Protein AF-A0A146IHF4-F1 (afdb_monomer_lite)

Secondary structure (DSSP, 8-state):
----SS-EEEE-TT-EEEE-TT-EEEE-TT-EEEE----STT--

Foldseek 3Di:
DPQDAQAEEEEEAQEEAEHEHNYDYYYYHPYHYHYDYDPVPPPD

pLDDT: mean 81.72, std 17.73, range [35.59, 98.12]

Organism: P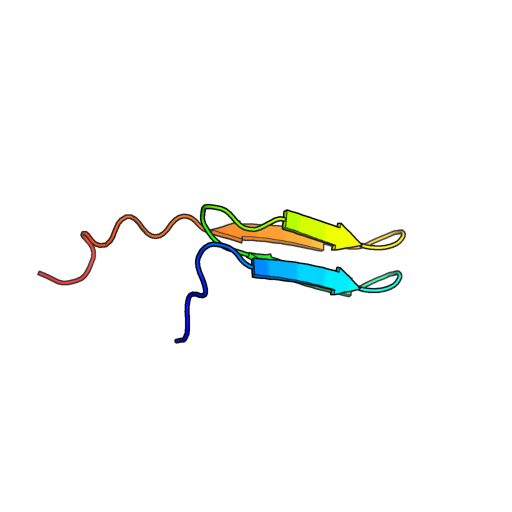seudomonas syringae (NCBI:txid317)

Structure (mmCIF, N/CA/C/O backbone):
data_AF-A0A146IHF4-F1
#
_entry.id   AF-A0A146IHF4-F1
#
loop_
_atom_site.group_PDB
_atom_site.id
_atom_site.type_symbol
_atom_site.label_atom_id
_atom_site.label_alt_id
_atom_site.label_comp_id
_atom_site.label_asym_id
_atom_site.label_entity_id
_atom_site.label_seq_id
_atom_site.pdbx_PDB_ins_code
_atom_site.Cartn_x
_atom_site.Cartn_y
_atom_site.Cartn_z
_atom_site.occupancy
_atom_site.B_iso_or_equiv
_atom_site.auth_seq_id
_atom_site.auth_comp_id
_atom_site.auth_asym_id
_atom_site.auth_atom_id
_atom_site.pdbx_PDB_model_num
ATOM 1 N N . PRO A 1 1 ? 2.082 -4.233 15.654 1.00 43.09 1 PRO A N 1
ATOM 2 C CA . PRO A 1 1 ? 1.700 -3.793 14.292 1.00 43.09 1 PRO A CA 1
ATOM 3 C C . PRO A 1 1 ? 0.929 -2.471 14.368 1.00 43.09 1 PRO A C 1
ATOM 5 O O . PRO A 1 1 ? -0.194 -2.452 14.857 1.00 43.09 1 PRO A O 1
ATOM 8 N N . LEU A 1 2 ? 1.564 -1.367 13.972 1.00 35.59 2 LEU A N 1
ATOM 9 C CA . LEU A 1 2 ? 0.905 -0.066 13.896 1.00 35.59 2 LEU A CA 1
ATOM 10 C C . LEU A 1 2 ? 0.086 -0.045 12.595 1.00 35.59 2 LEU A C 1
ATOM 12 O O . LEU A 1 2 ? 0.623 0.201 11.520 1.00 35.59 2 LEU A O 1
ATOM 16 N N . THR A 1 3 ? -1.192 -0.411 12.672 1.00 46.62 3 THR A N 1
ATOM 17 C CA . THR A 1 3 ? -2.148 -0.142 11.593 1.00 46.62 3 THR A CA 1
ATOM 18 C C . THR A 1 3 ? -2.511 1.329 11.724 1.00 46.62 3 THR A C 1
ATOM 20 O O . THR A 1 3 ? -3.341 1.683 12.555 1.00 46.62 3 THR A O 1
ATOM 23 N N . ALA A 1 4 ? -1.833 2.199 10.983 1.00 49.16 4 ALA A N 1
ATOM 24 C CA . ALA A 1 4 ? -2.255 3.585 10.891 1.00 49.16 4 ALA A CA 1
ATOM 25 C C . ALA A 1 4 ? -3.441 3.645 9.915 1.00 49.16 4 ALA A C 1
ATOM 27 O O . ALA A 1 4 ? -3.265 3.630 8.697 1.00 49.16 4 ALA A O 1
ATOM 28 N N . GLY A 1 5 ? -4.660 3.637 10.461 1.00 64.81 5 GLY A N 1
ATOM 29 C CA . GLY A 1 5 ? -5.820 4.165 9.739 1.00 64.81 5 GLY A CA 1
ATOM 30 C C . GLY A 1 5 ? -5.562 5.634 9.403 1.00 64.81 5 GLY A C 1
ATOM 31 O O . GLY A 1 5 ? -4.866 6.309 10.161 1.00 64.81 5 GLY A O 1
ATOM 32 N N . ASP A 1 6 ? -6.039 6.08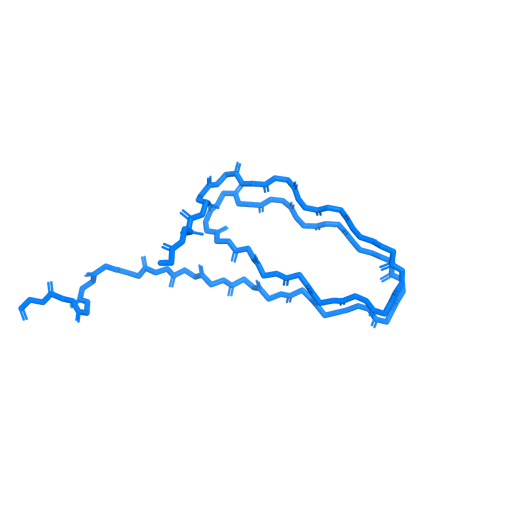9 8.246 1.00 77.50 6 ASP A N 1
ATOM 33 C CA . ASP A 1 6 ? -5.865 7.474 7.767 1.00 77.50 6 ASP A CA 1
ATOM 34 C C . ASP A 1 6 ? -4.409 7.915 7.502 1.00 77.50 6 ASP A C 1
ATOM 36 O O . ASP A 1 6 ? -3.958 8.972 7.942 1.00 77.50 6 ASP A O 1
ATOM 40 N N . SER A 1 7 ? -3.640 7.118 6.752 1.00 82.06 7 SER A N 1
ATOM 41 C CA . SER A 1 7 ? -2.275 7.490 6.337 1.00 8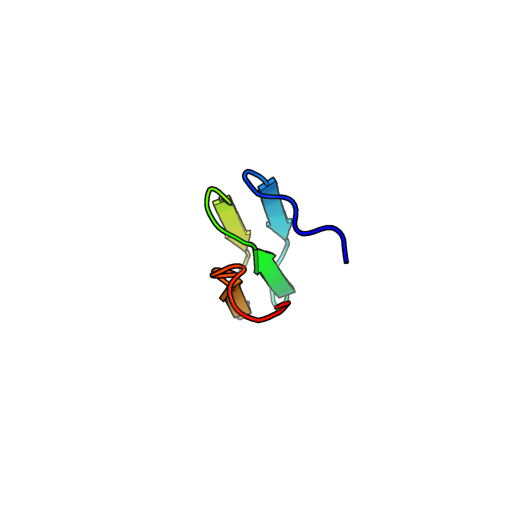2.06 7 SER A CA 1
ATOM 42 C C . SER A 1 7 ? -2.193 7.972 4.892 1.00 82.06 7 SER A C 1
ATOM 44 O O . SER A 1 7 ? -2.839 7.416 4.005 1.00 82.06 7 SER A O 1
ATOM 46 N N . VAL A 1 8 ? -1.317 8.947 4.634 1.00 91.75 8 VAL A N 1
ATOM 47 C CA . VAL A 1 8 ? -0.901 9.326 3.276 1.00 91.75 8 VAL A CA 1
ATOM 48 C C . VAL A 1 8 ? 0.471 8.722 3.005 1.00 91.75 8 VAL A C 1
ATOM 50 O O . VAL A 1 8 ? 1.450 9.071 3.663 1.00 91.75 8 VAL A O 1
ATOM 53 N N . LEU A 1 9 ? 0.543 7.804 2.043 1.00 91.06 9 LEU A N 1
ATOM 54 C CA . LEU A 1 9 ? 1.783 7.145 1.649 1.00 91.06 9 LEU A CA 1
ATOM 55 C C . LEU A 1 9 ? 2.096 7.465 0.185 1.00 91.06 9 LEU A C 1
ATOM 57 O O . LEU A 1 9 ? 1.310 7.138 -0.705 1.00 91.06 9 LEU A O 1
ATOM 61 N N . THR A 1 10 ? 3.270 8.047 -0.054 1.00 94.50 10 THR A N 1
ATOM 62 C CA . THR A 1 10 ? 3.768 8.359 -1.399 1.00 94.50 10 THR A CA 1
ATOM 63 C C . THR A 1 10 ? 5.113 7.682 -1.620 1.00 94.50 10 THR A C 1
ATOM 65 O O . THR A 1 10 ? 6.017 7.833 -0.800 1.00 94.50 10 THR A O 1
ATOM 68 N N . ALA A 1 11 ? 5.265 6.955 -2.726 1.00 93.56 11 ALA A N 1
ATOM 69 C CA . ALA A 1 11 ? 6.541 6.354 -3.113 1.00 93.56 11 ALA A CA 1
ATOM 70 C C . ALA A 1 11 ? 6.824 6.489 -4.617 1.00 93.56 11 ALA A C 1
ATOM 72 O O . ALA A 1 11 ? 5.938 6.793 -5.415 1.00 93.56 11 ALA A O 1
ATOM 73 N N . GLY A 1 12 ? 8.083 6.269 -5.000 1.00 96.19 12 GLY A N 1
ATOM 74 C CA . GLY A 1 12 ? 8.518 6.260 -6.398 1.00 96.19 12 GLY A CA 1
ATOM 75 C C . GLY A 1 12 ? 8.098 4.994 -7.157 1.00 96.19 12 GLY A C 1
ATOM 76 O O . GLY A 1 12 ? 7.293 4.199 -6.674 1.00 96.19 12 GLY A O 1
ATOM 77 N N . ALA A 1 13 ? 8.655 4.803 -8.355 1.00 97.31 13 ALA A N 1
ATOM 78 C CA . ALA A 1 13 ? 8.414 3.612 -9.173 1.00 97.31 13 ALA A CA 1
ATOM 79 C C . ALA A 1 13 ? 8.882 2.322 -8.474 1.00 97.31 13 ALA A C 1
ATOM 81 O O . ALA A 1 13 ? 9.785 2.359 -7.635 1.00 97.31 13 ALA A O 1
ATOM 82 N N . ARG A 1 14 ? 8.283 1.185 -8.848 1.00 97.25 14 ARG A N 1
ATOM 83 C CA . ARG A 1 14 ? 8.634 -0.160 -8.355 1.00 97.25 14 ARG A CA 1
ATOM 84 C C . ARG A 1 14 ? 8.562 -0.301 -6.834 1.00 97.25 14 ARG A C 1
ATOM 86 O O . ARG A 1 14 ? 9.378 -0.984 -6.214 1.00 97.25 14 ARG A O 1
ATOM 93 N N . SER A 1 15 ? 7.586 0.364 -6.222 1.00 96.06 15 SER A N 1
ATOM 94 C CA . SER A 1 15 ? 7.391 0.356 -4.773 1.00 96.06 15 SER A CA 1
ATOM 95 C C . SER A 1 15 ? 6.263 -0.579 -4.351 1.00 96.06 15 SER A C 1
ATOM 97 O O . SER A 1 15 ? 5.356 -0.897 -5.122 1.00 96.06 15 SER A O 1
ATOM 99 N N . LYS A 1 16 ? 6.284 -0.992 -3.080 1.00 96.50 16 LYS A N 1
ATOM 100 C CA . LYS A 1 16 ? 5.180 -1.725 -2.457 1.00 96.50 16 LYS A CA 1
ATOM 101 C C . LYS A 1 16 ? 4.657 -0.954 -1.255 1.00 96.50 16 LYS A C 1
ATOM 103 O O . LYS A 1 16 ? 5.360 -0.815 -0.258 1.00 96.50 16 LYS A O 1
ATOM 108 N N . LEU A 1 17 ? 3.415 -0.490 -1.344 1.00 93.25 17 LEU A N 1
ATOM 109 C CA . LEU A 1 17 ? 2.747 0.266 -0.285 1.00 93.25 17 LEU A CA 1
ATOM 110 C C . LEU A 1 17 ? 1.627 -0.573 0.320 1.00 93.25 17 LEU A C 1
ATOM 112 O O . LEU A 1 17 ? 0.890 -1.245 -0.401 1.00 93.25 17 LEU A O 1
ATOM 116 N N . ILE A 1 18 ? 1.510 -0.540 1.646 1.00 92.62 18 ILE A N 1
ATOM 117 C CA . ILE A 1 18 ? 0.468 -1.254 2.382 1.00 92.62 18 ILE A CA 1
ATOM 118 C C . ILE A 1 18 ? -0.266 -0.242 3.255 1.00 92.62 18 ILE A C 1
ATOM 120 O O . ILE A 1 18 ? 0.332 0.306 4.176 1.00 92.62 18 ILE A O 1
ATOM 124 N N . GLY A 1 19 ? -1.544 -0.015 2.960 1.00 88.69 19 GLY A N 1
ATOM 125 C CA . GLY A 1 19 ? -2.415 0.885 3.712 1.00 88.69 19 GLY A CA 1
ATOM 126 C C . GLY A 1 19 ? -3.651 0.177 4.258 1.00 88.69 19 GLY A C 1
ATOM 127 O O . GLY A 1 19 ? -3.968 -0.954 3.874 1.00 88.69 19 GLY A O 1
ATOM 128 N N . SER A 1 20 ? -4.343 0.852 5.165 1.00 88.00 20 SER A N 1
ATOM 129 C CA . SER A 1 20 ? -5.586 0.393 5.794 1.00 88.00 20 SER A CA 1
ATOM 130 C C . SER A 1 20 ? -6.745 1.344 5.498 1.00 88.00 20 SER A C 1
ATOM 132 O O . SER A 1 20 ? -6.598 2.263 4.693 1.00 88.00 20 SER A O 1
ATOM 134 N N . GLU A 1 21 ? -7.910 1.104 6.103 1.00 86.62 21 GLU A N 1
ATOM 135 C CA . GLU A 1 21 ? -9.075 1.987 5.979 1.00 86.62 21 GLU A CA 1
ATOM 136 C C . GLU A 1 21 ? -8.691 3.465 6.168 1.00 86.62 21 GLU A C 1
ATOM 138 O O . GLU A 1 21 ? -7.842 3.797 7.002 1.00 86.62 21 GLU A O 1
ATOM 143 N N . GLY A 1 22 ? -9.243 4.325 5.309 1.00 85.56 22 GLY A N 1
ATOM 144 C CA . GLY A 1 22 ? -8.960 5.764 5.298 1.00 85.56 22 GLY A CA 1
ATOM 145 C C . GLY A 1 22 ? -7.613 6.173 4.687 1.00 85.56 22 GLY A C 1
ATOM 146 O O . GLY A 1 22 ? -7.345 7.357 4.500 1.00 85.56 22 GLY A O 1
ATOM 147 N N . SER A 1 23 ? -6.749 5.223 4.317 1.00 88.44 23 SER A N 1
ATOM 148 C CA . SER A 1 23 ? -5.440 5.561 3.745 1.00 88.44 23 SER A CA 1
ATOM 149 C C . SER A 1 23 ? -5.532 6.011 2.283 1.00 88.44 23 SER A C 1
ATOM 151 O O . SER A 1 23 ? -6.264 5.431 1.482 1.00 88.44 23 SER A O 1
ATOM 153 N N . THR A 1 24 ? -4.703 6.988 1.915 1.00 91.75 24 THR A N 1
ATOM 154 C CA . THR A 1 24 ? -4.461 7.407 0.528 1.00 91.75 24 THR A CA 1
ATOM 155 C C . THR A 1 24 ? -3.061 6.968 0.102 1.00 91.75 24 THR A C 1
ATOM 157 O O . THR A 1 24 ? -2.072 7.289 0.761 1.00 91.75 24 THR A O 1
ATOM 160 N N . LEU A 1 25 ? -2.974 6.206 -0.991 1.00 92.94 25 LEU A N 1
ATOM 161 C CA . LEU A 1 25 ? -1.730 5.625 -1.493 1.00 92.94 25 LEU A CA 1
ATOM 162 C C . LEU A 1 25 ? -1.463 6.148 -2.903 1.00 92.94 25 LEU A C 1
ATOM 164 O O . LEU A 1 25 ? -2.293 5.968 -3.791 1.00 92.94 25 LEU A O 1
ATOM 168 N N . SER A 1 26 ? -0.277 6.713 -3.108 1.00 95.25 26 SER A N 1
ATOM 169 C CA . SER A 1 26 ? 0.198 7.188 -4.407 1.00 95.25 26 SER A CA 1
ATOM 170 C C . SER A 1 26 ? 1.570 6.590 -4.708 1.00 95.25 26 SER A C 1
ATOM 172 O O . SER A 1 26 ? 2.473 6.634 -3.872 1.00 95.25 26 SER A O 1
ATOM 174 N N . ALA A 1 27 ? 1.749 6.020 -5.899 1.00 95.62 27 ALA A N 1
ATOM 175 C CA . ALA A 1 27 ? 3.013 5.403 -6.296 1.00 95.62 27 ALA A CA 1
ATOM 176 C C . ALA A 1 27 ? 3.334 5.613 -7.771 1.00 95.62 27 ALA A C 1
ATOM 178 O O . ALA A 1 27 ? 2.434 5.825 -8.583 1.00 95.62 27 ALA A O 1
ATOM 179 N N . GLY A 1 28 ? 4.622 5.525 -8.102 1.00 95.94 28 GLY A N 1
ATOM 180 C CA . GLY A 1 28 ? 5.090 5.548 -9.485 1.00 95.94 28 GLY A CA 1
ATOM 181 C C . GLY A 1 28 ? 4.818 4.242 -10.238 1.00 95.94 28 GLY A C 1
ATOM 182 O O . GLY A 1 28 ? 4.277 3.283 -9.687 1.00 95.94 28 GLY A O 1
ATOM 183 N N . GLU A 1 29 ? 5.245 4.202 -11.500 1.00 98.12 29 GLU A N 1
ATOM 184 C CA . GLU A 1 29 ? 5.092 3.057 -12.409 1.00 98.12 29 GLU A CA 1
ATOM 185 C C . GLU A 1 29 ? 5.539 1.720 -11.790 1.00 98.12 29 GLU A C 1
ATOM 187 O O . GLU A 1 29 ? 6.473 1.679 -10.984 1.00 98.12 29 GLU A O 1
ATOM 192 N N . ASP A 1 30 ? 4.873 0.628 -12.184 1.00 97.69 30 ASP A N 1
ATOM 193 C CA . ASP A 1 30 ? 5.212 -0.748 -11.783 1.00 97.69 30 ASP A CA 1
ATOM 194 C C . ASP A 1 30 ? 5.191 -0.970 -10.256 1.00 97.69 30 ASP A C 1
ATOM 196 O O . ASP A 1 30 ? 5.924 -1.780 -9.690 1.00 97.69 30 ASP A O 1
ATOM 200 N N . SER A 1 31 ? 4.355 -0.207 -9.549 1.00 96.44 31 SER A N 1
ATOM 201 C CA . SER A 1 31 ? 4.181 -0.338 -8.104 1.00 96.44 31 SER A CA 1
ATOM 202 C C . SER A 1 31 ? 3.001 -1.233 -7.748 1.00 96.44 31 SER A C 1
ATOM 204 O O . SER A 1 31 ? 1.997 -1.306 -8.452 1.00 96.44 31 SER A O 1
ATOM 206 N N . THR A 1 32 ? 3.092 -1.874 -6.585 1.00 96.31 32 THR A N 1
ATOM 207 C CA . THR A 1 32 ? 2.001 -2.660 -6.004 1.00 96.31 32 THR A CA 1
ATOM 208 C C 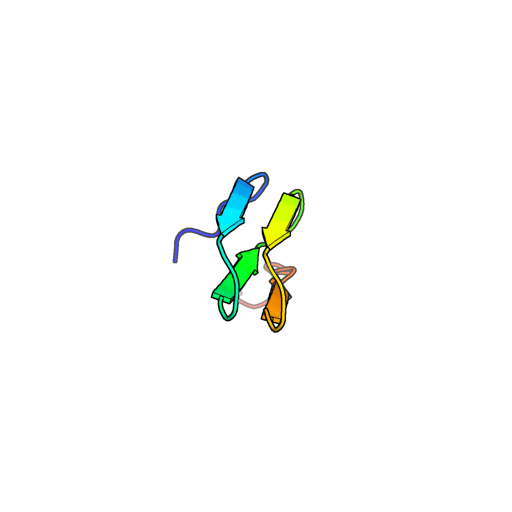. THR A 1 32 ? 1.403 -1.927 -4.807 1.00 96.31 32 THR A C 1
ATOM 210 O O . THR A 1 32 ? 2.072 -1.726 -3.790 1.00 96.31 32 THR A O 1
ATOM 213 N N . LEU A 1 33 ? 0.121 -1.572 -4.900 1.00 93.69 33 LEU A N 1
ATOM 214 C CA . LEU A 1 33 ? -0.653 -1.001 -3.797 1.00 93.69 33 LEU A CA 1
ATOM 215 C C . LEU A 1 33 ? -1.500 -2.096 -3.145 1.00 93.69 33 LEU A C 1
ATOM 217 O O . LEU A 1 33 ? -2.290 -2.755 -3.816 1.00 93.69 33 LEU A O 1
ATOM 221 N N . VAL A 1 34 ? -1.337 -2.301 -1.838 1.00 91.69 34 VAL A N 1
ATOM 222 C CA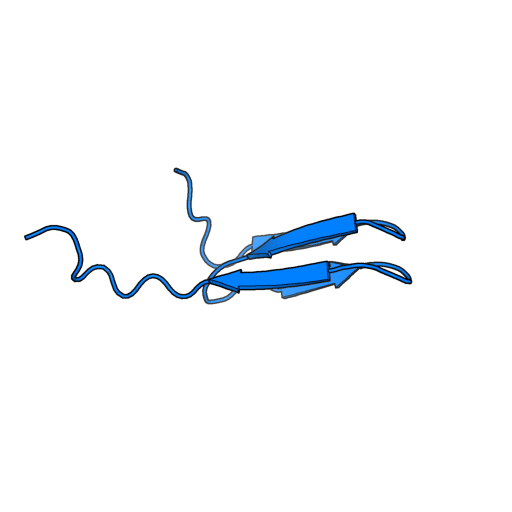 . VAL A 1 34 ? -2.089 -3.30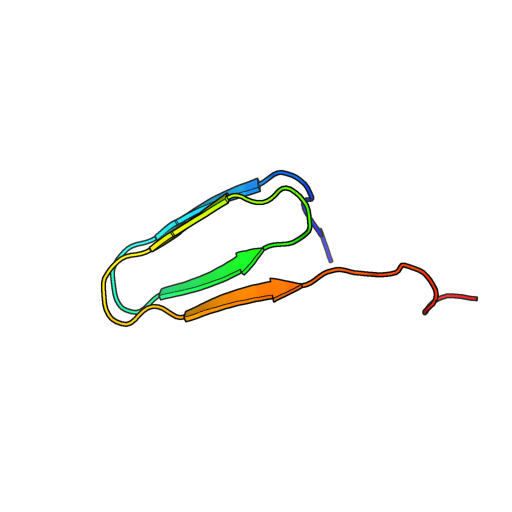4 -1.073 1.00 91.69 34 VAL A CA 1
ATOM 223 C C . VAL A 1 34 ? -2.933 -2.610 -0.014 1.00 91.69 34 VAL A C 1
ATOM 225 O O . VAL A 1 34 ? -2.403 -2.015 0.922 1.00 91.69 34 VAL A O 1
ATOM 228 N N . PHE A 1 35 ? -4.250 -2.752 -0.120 1.00 87.00 35 PHE A N 1
ATOM 229 C CA . PHE A 1 35 ? -5.192 -2.298 0.900 1.00 87.00 35 PHE A CA 1
ATOM 230 C C . PHE A 1 35 ? -5.588 -3.462 1.807 1.00 87.00 35 PHE A C 1
ATOM 232 O O . PHE A 1 35 ? -5.953 -4.537 1.327 1.00 87.00 35 PHE A O 1
ATOM 239 N N . ARG A 1 36 ? -5.510 -3.266 3.127 1.00 83.94 36 ARG A N 1
ATOM 240 C CA . ARG A 1 36 ? -5.970 -4.243 4.123 1.00 83.94 36 ARG A CA 1
ATOM 241 C C . ARG A 1 36 ? -6.971 -3.620 5.080 1.00 83.94 36 ARG A C 1
ATOM 243 O O . ARG A 1 36 ? -6.608 -2.788 5.907 1.00 83.94 36 ARG A O 1
ATOM 250 N N . LEU A 1 37 ? -8.204 -4.110 5.027 1.00 78.62 37 LEU A N 1
ATOM 251 C CA . LEU A 1 37 ? -9.211 -3.843 6.043 1.00 78.62 37 LEU A CA 1
ATOM 252 C C . LEU A 1 37 ? -9.094 -4.896 7.150 1.00 78.62 37 LEU A C 1
ATOM 254 O O . LEU A 1 37 ? -9.187 -6.097 6.890 1.00 78.62 37 LEU A O 1
ATOM 258 N N . TRP A 1 38 ? -8.855 -4.454 8.381 1.00 71.31 38 TRP A N 1
ATOM 259 C CA . TRP A 1 38 ? -8.874 -5.330 9.550 1.00 71.31 38 TRP A CA 1
ATOM 260 C C . TRP A 1 38 ? -10.262 -5.284 10.190 1.00 71.31 38 TRP A C 1
ATOM 262 O O . TRP A 1 38 ? -10.645 -4.267 10.745 1.00 71.31 38 TRP A O 1
ATOM 272 N N . ASP A 1 39 ? -10.995 -6.400 10.169 1.00 68.75 39 ASP A N 1
ATOM 273 C CA . ASP A 1 39 ? -12.340 -6.501 10.770 1.00 68.75 39 ASP A CA 1
ATOM 274 C C . ASP A 1 39 ? -12.314 -6.643 12.310 1.00 68.75 39 ASP A C 1
ATOM 276 O O . ASP A 1 39 ? -13.356 -6.753 12.941 1.00 68.75 39 ASP A O 1
ATOM 280 N N . GLY A 1 40 ? -11.142 -6.673 12.959 1.00 62.72 40 GLY A N 1
ATOM 281 C CA . GLY A 1 40 ? -11.007 -6.740 14.427 1.00 62.72 40 GLY A CA 1
ATOM 282 C C . GLY A 1 40 ? -11.539 -8.021 15.101 1.00 62.72 40 GLY A C 1
ATOM 283 O O . GLY A 1 40 ? -11.089 -8.368 16.188 1.00 62.72 40 GLY A O 1
ATOM 284 N N . LYS A 1 41 ? -12.409 -8.802 14.446 1.00 62.72 41 LYS A N 1
ATOM 285 C CA . LYS A 1 41 ? -13.075 -10.001 14.989 1.00 62.72 41 LYS A CA 1
ATOM 286 C C . LYS A 1 41 ? -12.158 -11.203 15.220 1.00 62.72 41 LYS A C 1
ATOM 288 O O . LYS A 1 41 ? -12.626 -12.253 15.649 1.00 62.72 41 LYS A O 1
ATOM 293 N N . ARG A 1 42 ? -10.863 -11.084 14.917 1.00 59.31 42 ARG A N 1
ATOM 294 C CA . ARG A 1 42 ? -9.903 -12.197 14.976 1.00 59.31 42 ARG A CA 1
ATOM 295 C C . ARG A 1 42 ? -9.191 -12.345 16.326 1.00 59.31 42 ARG A C 1
ATOM 297 O O . ARG A 1 42 ? -8.372 -13.245 16.463 1.00 59.31 42 ARG A O 1
ATOM 304 N N . TYR A 1 43 ? -9.530 -11.507 17.304 1.00 50.97 43 TYR A N 1
ATOM 305 C CA . TYR A 1 43 ? -9.092 -11.640 18.692 1.00 50.97 43 TYR A CA 1
ATOM 306 C C . TYR A 1 43 ? -10.333 -11.642 19.600 1.00 50.97 43 TYR A C 1
ATOM 308 O O . TYR A 1 43 ? -10.802 -10.588 20.025 1.00 50.97 43 TYR A O 1
ATOM 316 N N . LYS A 1 44 ? -10.903 -12.827 19.829 1.00 48.75 44 LYS A N 1
ATOM 317 C CA . LYS A 1 44 ? -11.820 -13.120 20.937 1.00 48.75 44 LYS A CA 1
ATOM 318 C C . LYS A 1 44 ? -11.226 -14.249 21.759 1.00 48.75 44 LYS A C 1
ATOM 320 O O . LYS A 1 44 ? -10.642 -15.155 21.123 1.00 48.75 44 LYS A O 1
#

Radius of gyration: 11.97 Å; chains: 1; bounding box: 22×22×33 Å

Sequence (44 aa):
PLTAGDSVLTAGARSKLIGSEGSTLSAGEDSTLVFRLWDGKRYK